Protein AF-A0A517SG74-F1 (afdb_monomer_lite)

Foldseek 3Di:
DDDPPDPDPPPPDDPVVVVVVVVVVVVVVVVVVVVVVVVVVVLVVQQVVCCVPPVGPDPVSVVVVVVVVVVVVVVVVVVVVVVVVVVVVVVVVVVVVVVVVPDPDDDD

Structure (mmCIF, N/CA/C/O backbone):
data_AF-A0A517SG74-F1
#
_entry.id   AF-A0A517SG74-F1
#
loop_
_atom_site.group_PDB
_atom_site.id
_atom_site.type_symbol
_atom_site.label_atom_id
_atom_site.label_alt_id
_atom_site.label_comp_id
_atom_site.label_asym_id
_atom_site.label_entity_id
_atom_site.label_seq_id
_atom_site.pdbx_PDB_ins_code
_atom_site.Cartn_x
_atom_site.Cartn_y
_atom_site.Cartn_z
_atom_site.occupancy
_atom_site.B_iso_or_equiv
_atom_site.auth_seq_id
_atom_site.auth_comp_id
_atom_site.auth_asym_id
_atom_site.auth_atom_id
_atom_site.pdbx_PDB_model_num
ATOM 1 N N . MET A 1 1 ? -46.815 -32.497 56.727 1.00 38.84 1 MET A N 1
ATOM 2 C CA . MET A 1 1 ? -45.959 -32.716 55.537 1.00 38.84 1 MET A CA 1
ATOM 3 C C . MET A 1 1 ? -45.513 -31.361 54.985 1.00 38.84 1 MET A C 1
ATOM 5 O O . MET A 1 1 ? -46.210 -30.381 55.199 1.00 38.84 1 MET A O 1
ATOM 9 N N . LYS A 1 2 ? -44.302 -31.320 54.412 1.00 39.91 2 LYS A N 1
ATOM 10 C CA . LYS A 1 2 ? -43.401 -30.177 54.137 1.00 39.91 2 LYS A CA 1
ATOM 11 C C . LYS A 1 2 ? -44.027 -28.865 53.622 1.00 39.91 2 LYS A C 1
ATOM 13 O O . LYS A 1 2 ? -44.745 -28.861 52.631 1.00 39.91 2 LYS A O 1
ATOM 18 N N . ARG A 1 3 ? -43.594 -27.748 54.232 1.00 40.84 3 ARG A N 1
ATOM 19 C CA . ARG A 1 3 ? -43.611 -26.392 53.656 1.00 40.84 3 ARG A CA 1
ATOM 20 C C . ARG A 1 3 ? -42.667 -26.354 52.450 1.00 40.84 3 ARG A C 1
ATOM 22 O O . ARG A 1 3 ? -41.479 -26.620 52.606 1.00 40.84 3 ARG A O 1
ATOM 29 N N . ALA A 1 4 ? -43.189 -26.015 51.277 1.00 46.88 4 ALA A N 1
ATOM 30 C CA . ALA A 1 4 ? -42.399 -25.568 50.135 1.00 46.88 4 ALA A CA 1
ATOM 31 C C . ALA A 1 4 ? -42.444 -24.033 50.111 1.00 46.88 4 ALA A C 1
ATOM 33 O O . ALA A 1 4 ? -43.152 -23.426 49.317 1.00 46.88 4 ALA A O 1
ATOM 34 N N . SER A 1 5 ? -41.765 -23.420 51.079 1.00 45.44 5 SER A N 1
ATOM 35 C CA . SER A 1 5 ? -41.474 -21.989 51.092 1.00 45.44 5 SER A CA 1
ATOM 36 C C . SER A 1 5 ? -40.208 -21.727 50.274 1.00 45.44 5 SER A C 1
ATOM 38 O O . SER A 1 5 ? -39.222 -22.442 50.438 1.00 45.44 5 SER A O 1
ATOM 40 N N . ASP A 1 6 ? -40.269 -20.692 49.438 1.00 46.53 6 ASP A N 1
ATOM 41 C CA . ASP A 1 6 ? -39.173 -20.041 48.713 1.00 46.53 6 ASP A CA 1
ATOM 42 C C . ASP A 1 6 ? -38.399 -20.847 47.663 1.00 46.53 6 ASP A C 1
ATOM 44 O O . ASP A 1 6 ? -37.351 -21.439 47.908 1.00 46.53 6 ASP A O 1
ATOM 48 N N . LYS A 1 7 ? -38.845 -20.713 46.409 1.00 45.81 7 LYS A N 1
ATOM 49 C CA . LYS A 1 7 ? -37.973 -20.794 45.228 1.00 45.81 7 LYS A CA 1
ATOM 50 C C . LYS A 1 7 ? -38.186 -19.589 44.309 1.00 45.81 7 LYS A C 1
ATOM 52 O O . LYS A 1 7 ? -38.460 -19.752 43.132 1.00 45.81 7 LYS A O 1
ATOM 57 N N . THR A 1 8 ? -38.035 -18.386 44.850 1.00 45.44 8 THR A N 1
ATOM 58 C CA . THR A 1 8 ? -37.858 -17.146 44.066 1.00 45.44 8 THR A CA 1
ATOM 59 C C . THR A 1 8 ? -37.139 -16.106 44.924 1.00 45.44 8 THR A C 1
ATOM 61 O O . THR A 1 8 ? -37.599 -14.989 45.120 1.00 45.44 8 THR A O 1
ATOM 64 N N . GLY A 1 9 ? -35.993 -16.489 45.489 1.00 41.88 9 GLY A N 1
ATOM 65 C CA . GLY A 1 9 ? -35.027 -15.511 45.969 1.00 41.88 9 GLY A CA 1
ATOM 66 C C . GLY A 1 9 ? -34.239 -15.015 44.767 1.00 41.88 9 GLY A C 1
ATOM 67 O O . GLY A 1 9 ? -33.317 -15.698 44.327 1.00 41.88 9 GLY A O 1
ATOM 68 N N . GLU A 1 10 ? -34.606 -13.859 44.214 1.00 51.97 10 GLU A N 1
ATOM 69 C CA . GLU A 1 10 ? -33.668 -13.057 43.429 1.00 51.97 10 GLU A CA 1
ATOM 70 C C . GLU A 1 10 ? -32.373 -12.965 44.239 1.00 51.97 10 GLU A C 1
ATOM 72 O O . GLU A 1 10 ? -32.351 -12.386 45.328 1.00 51.97 10 GLU A O 1
ATOM 77 N N . SER A 1 11 ? -31.300 -13.591 43.757 1.00 54.97 11 SER A N 1
ATOM 78 C CA . SER A 1 11 ? -29.998 -13.537 44.411 1.00 54.97 11 SER A CA 1
ATOM 79 C C . SER A 1 11 ? -29.457 -12.113 44.276 1.00 54.97 11 SER A C 1
ATOM 81 O O . SER A 1 11 ? -28.711 -11.806 43.342 1.00 54.97 11 SER A O 1
ATOM 83 N N . ARG A 1 12 ? -29.884 -11.215 45.168 1.00 63.12 12 ARG A N 1
ATOM 84 C CA . ARG A 1 12 ? -29.342 -9.862 45.284 1.00 63.12 12 ARG A CA 1
ATOM 85 C C . ARG A 1 12 ? -27.851 -10.005 45.554 1.00 63.12 12 ARG A C 1
ATOM 87 O O . ARG A 1 12 ? -27.449 -10.503 46.603 1.00 63.12 12 ARG A O 1
ATOM 94 N N . GLN A 1 13 ? -27.042 -9.650 44.559 1.00 68.81 13 GLN A N 1
ATOM 95 C CA . GLN A 1 13 ? -25.592 -9.657 44.699 1.00 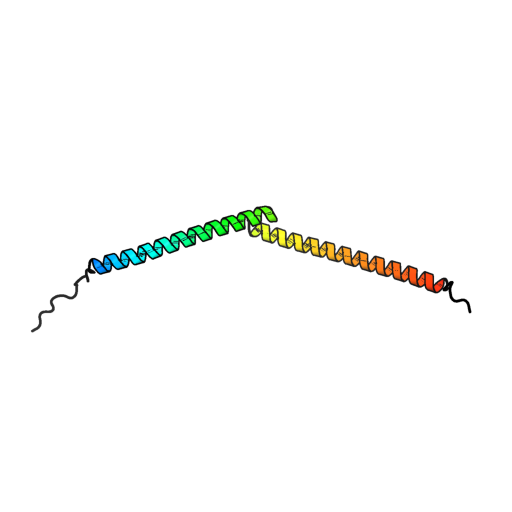68.81 13 GLN A CA 1
ATOM 96 C C . GLN A 1 13 ? -25.199 -8.694 45.814 1.00 68.81 13 GLN A C 1
ATOM 98 O O . GLN A 1 13 ? -25.811 -7.634 45.960 1.00 68.81 13 GLN A O 1
ATOM 103 N N . SER A 1 14 ? -24.183 -9.059 46.593 1.00 81.00 14 SER A N 1
ATOM 104 C CA . SER A 1 14 ? -23.656 -8.145 47.599 1.00 81.00 14 SER A CA 1
ATOM 105 C C . SER A 1 14 ? -23.073 -6.896 46.926 1.00 81.00 14 SER A C 1
ATOM 107 O O . SER A 1 14 ? -22.691 -6.920 45.748 1.00 81.00 14 SER A O 1
ATOM 109 N N . ILE A 1 15 ? -23.014 -5.794 47.672 1.00 80.81 15 ILE A N 1
ATOM 110 C CA . ILE A 1 15 ? -22.489 -4.513 47.182 1.00 80.81 15 ILE A CA 1
ATOM 111 C C . ILE A 1 15 ? -21.044 -4.681 46.693 1.00 80.81 15 ILE A C 1
ATOM 113 O O . ILE A 1 15 ? -20.677 -4.131 45.657 1.00 80.81 15 ILE A O 1
ATOM 117 N N . GLU A 1 16 ? -20.257 -5.520 47.362 1.00 81.50 16 GLU A N 1
ATOM 118 C CA . GLU A 1 16 ? -18.872 -5.824 47.001 1.00 81.50 16 GLU A CA 1
ATOM 119 C C . GLU A 1 16 ? -18.788 -6.511 45.632 1.00 81.50 16 GLU A C 1
ATOM 121 O O . GLU A 1 16 ? -17.957 -6.144 44.801 1.00 81.50 16 GLU A O 1
ATOM 126 N N . VAL A 1 17 ? -19.684 -7.466 45.355 1.00 76.62 17 VAL A N 1
ATOM 127 C CA . VAL A 1 17 ? -19.749 -8.154 44.054 1.00 76.62 17 VAL A CA 1
ATOM 128 C C . VAL A 1 17 ? -20.142 -7.176 42.948 1.00 76.62 17 VAL A C 1
ATOM 130 O O . VAL A 1 17 ? -19.552 -7.191 41.865 1.00 76.62 17 VAL A O 1
ATOM 133 N N . LEU A 1 18 ? -21.108 -6.293 43.209 1.00 73.38 18 LEU A N 1
ATOM 134 C CA . LEU A 1 18 ? -21.513 -5.261 42.253 1.00 73.38 18 LEU A CA 1
ATOM 135 C C . LEU A 1 18 ? -20.372 -4.274 41.970 1.00 73.38 18 LEU A C 1
ATOM 137 O O . LEU A 1 18 ? -20.121 -3.943 40.810 1.00 73.38 18 LEU A O 1
ATOM 141 N N . GLN A 1 19 ? -19.629 -3.865 42.998 1.00 72.94 19 GLN A N 1
ATOM 142 C CA . GLN A 1 19 ? -18.496 -2.951 42.872 1.00 72.94 19 GLN A CA 1
ATOM 143 C C . GLN A 1 19 ? -17.330 -3.583 42.096 1.00 72.94 19 GLN A C 1
ATOM 145 O O . GLN A 1 19 ? -16.754 -2.938 41.218 1.00 72.94 19 GLN A O 1
ATOM 150 N N . GLN A 1 20 ? -17.026 -4.862 42.334 1.00 81.69 20 GLN A N 1
ATOM 151 C CA . GLN A 1 20 ? -16.026 -5.606 41.558 1.00 81.69 20 GLN A CA 1
ATOM 152 C C . GLN A 1 20 ? -16.425 -5.743 40.085 1.00 81.69 20 GLN A C 1
ATOM 154 O O . GLN A 1 20 ? -15.600 -5.537 39.189 1.00 81.69 20 GLN A O 1
ATOM 159 N N . ARG A 1 21 ? -17.700 -6.052 39.811 1.00 72.44 21 ARG A N 1
ATOM 160 C CA . ARG A 1 21 ? -18.221 -6.121 38.438 1.00 72.44 21 ARG A CA 1
ATOM 161 C C . ARG A 1 21 ? -18.124 -4.770 37.739 1.00 72.44 21 ARG A C 1
ATOM 163 O O . ARG A 1 21 ? -17.681 -4.729 36.594 1.00 72.44 21 ARG A O 1
ATOM 170 N N . TYR A 1 22 ? -18.478 -3.684 38.423 1.00 81.06 22 TYR A N 1
ATOM 171 C CA . TYR A 1 22 ? -18.331 -2.330 37.894 1.00 81.06 22 TYR A CA 1
ATOM 172 C C . TYR A 1 22 ? -16.873 -2.020 37.541 1.00 81.06 22 TYR A C 1
ATOM 174 O O . TYR A 1 22 ? -16.594 -1.633 36.412 1.00 81.06 22 TYR A O 1
ATOM 182 N N . GLN A 1 23 ? -15.930 -2.275 38.452 1.00 85.19 23 GLN A N 1
ATOM 183 C CA . GLN A 1 23 ? -14.505 -2.041 38.193 1.00 85.19 23 GLN A CA 1
ATOM 184 C C . GLN A 1 23 ? -13.982 -2.865 37.007 1.00 85.19 23 GLN A C 1
ATOM 186 O O . GLN A 1 23 ? -13.185 -2.373 36.211 1.00 85.19 23 GLN A O 1
ATOM 191 N 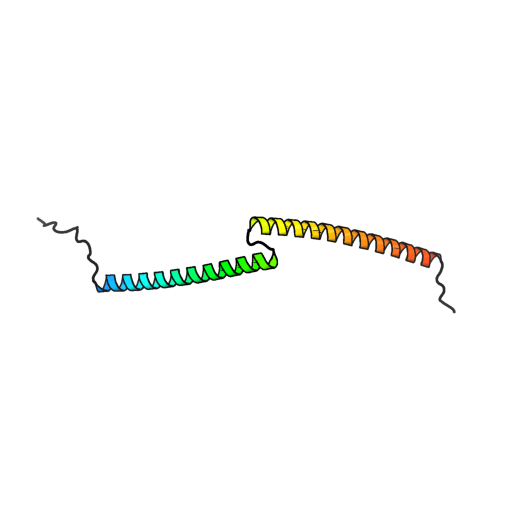N . SER A 1 24 ? -14.434 -4.114 36.860 1.00 78.62 24 SER A N 1
ATOM 192 C CA . SER A 1 24 ? -14.087 -4.948 35.704 1.00 78.62 24 SER A CA 1
ATOM 193 C C . SER A 1 24 ? -14.641 -4.374 34.397 1.00 78.62 24 SER A C 1
ATOM 195 O O . SER A 1 24 ? -13.922 -4.304 33.398 1.00 78.62 24 SER A O 1
ATOM 197 N N . LEU A 1 25 ? -15.903 -3.938 34.399 1.00 79.81 25 LEU A N 1
ATOM 198 C CA . LEU A 1 25 ? -16.546 -3.337 33.232 1.00 79.81 25 LEU A CA 1
ATOM 199 C C . LEU A 1 25 ? -15.905 -2.002 32.849 1.00 79.81 25 LEU A C 1
ATOM 201 O O . LEU A 1 25 ? -15.662 -1.780 31.666 1.00 79.81 25 LEU A O 1
ATOM 205 N N . ASP A 1 26 ? -15.570 -1.156 33.819 1.00 76.12 26 ASP A N 1
ATOM 206 C CA . ASP A 1 26 ? -14.925 0.131 33.561 1.00 76.12 26 ASP A CA 1
ATOM 207 C C . ASP A 1 26 ? -13.511 -0.051 32.988 1.00 76.12 26 ASP A C 1
ATOM 209 O O . ASP A 1 26 ? -13.175 0.557 31.975 1.00 76.12 26 ASP A O 1
ATOM 213 N N . ARG A 1 27 ? -12.721 -1.004 33.508 1.00 87.38 27 ARG A N 1
ATOM 214 C CA . ARG A 1 27 ? -11.429 -1.370 32.893 1.00 87.38 27 ARG A CA 1
ATOM 215 C C . ARG A 1 27 ? -11.589 -1.839 31.447 1.00 87.38 27 ARG A C 1
ATOM 217 O O . ARG A 1 27 ? -10.814 -1.446 30.579 1.00 87.38 27 ARG A O 1
ATOM 224 N N . ARG A 1 28 ? -12.598 -2.673 31.168 1.00 75.69 28 ARG A N 1
ATOM 225 C CA . ARG A 1 28 ? -12.885 -3.147 29.803 1.00 75.69 28 ARG A CA 1
ATOM 226 C C . ARG A 1 28 ? -13.312 -2.007 28.882 1.00 75.69 28 ARG A C 1
ATOM 228 O O . ARG A 1 28 ? -12.907 -2.002 27.723 1.00 75.69 28 ARG A O 1
ATOM 235 N N . ARG A 1 29 ? -14.097 -1.053 29.390 1.00 83.81 29 ARG A N 1
ATOM 236 C CA . ARG A 1 29 ? -14.498 0.156 28.663 1.00 83.81 29 ARG A CA 1
ATOM 237 C C . ARG A 1 29 ? -13.274 0.983 28.279 1.00 83.81 29 ARG A C 1
ATOM 239 O O . ARG A 1 29 ? -13.090 1.247 27.098 1.00 83.81 29 ARG A O 1
ATOM 246 N N . ILE A 1 30 ? -12.403 1.287 29.240 1.00 89.12 30 ILE A N 1
ATOM 247 C CA . ILE A 1 30 ? -11.171 2.057 29.009 1.00 89.12 30 ILE A CA 1
ATOM 248 C C . ILE A 1 30 ? -10.274 1.365 27.970 1.00 89.12 30 ILE A C 1
ATOM 250 O O . ILE A 1 30 ? -9.756 2.016 27.061 1.00 89.12 30 ILE A O 1
ATOM 254 N N . GLN A 1 31 ? -10.129 0.036 28.047 1.00 86.25 31 GLN A N 1
ATOM 255 C CA . GLN A 1 31 ? -9.348 -0.717 27.063 1.00 86.25 31 GLN A CA 1
ATOM 256 C C . GLN A 1 31 ? -9.962 -0.631 25.659 1.00 86.25 31 GLN A C 1
ATOM 258 O O . GLN A 1 31 ? -9.242 -0.457 24.677 1.00 86.25 31 GLN A O 1
ATOM 263 N N . ALA A 1 32 ? -11.286 -0.755 25.552 1.00 75.00 32 ALA A N 1
ATOM 264 C CA . ALA A 1 32 ? -11.983 -0.657 24.274 1.00 75.00 32 ALA A CA 1
ATOM 265 C C . ALA A 1 32 ? -11.886 0.756 23.676 1.00 75.00 32 ALA A C 1
ATOM 267 O O . ALA A 1 32 ? -11.645 0.886 22.478 1.00 75.00 32 ALA A O 1
ATOM 268 N N . GLU A 1 33 ? -12.013 1.797 24.501 1.00 86.25 33 GLU A N 1
ATOM 269 C CA . GLU A 1 33 ? -11.848 3.199 24.097 1.00 86.25 33 GLU A CA 1
ATOM 270 C C . GLU A 1 33 ? -10.429 3.459 23.578 1.00 86.25 33 GLU A C 1
ATOM 272 O O . GLU A 1 33 ? -10.265 3.97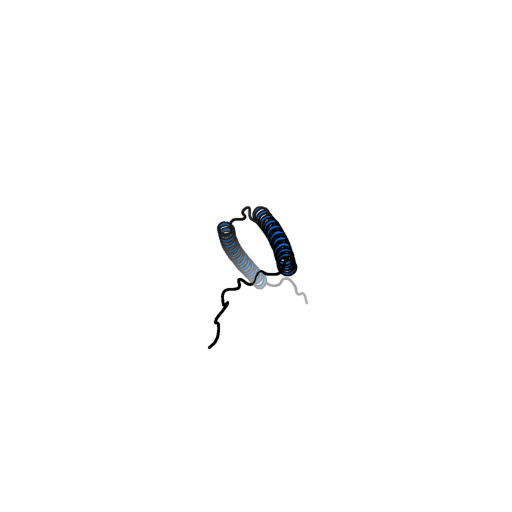5 22.472 1.00 86.25 33 GLU A O 1
ATOM 277 N N . THR A 1 34 ? -9.410 2.991 24.305 1.00 92.19 34 THR A N 1
ATOM 278 C CA . THR A 1 34 ? -8.002 3.078 23.880 1.00 92.19 34 THR A CA 1
ATOM 279 C C . THR A 1 34 ? -7.766 2.367 22.545 1.00 92.19 34 THR A C 1
ATOM 281 O O . THR A 1 34 ? -7.134 2.908 21.638 1.00 92.19 34 THR A O 1
ATOM 284 N N . ASN A 1 35 ? -8.296 1.150 22.391 1.00 87.19 35 ASN A N 1
ATOM 285 C CA . ASN A 1 35 ? -8.147 0.380 21.155 1.00 87.19 35 ASN A CA 1
ATOM 286 C C . ASN A 1 35 ? -8.821 1.079 19.967 1.00 87.19 35 ASN A C 1
ATOM 288 O O . ASN A 1 35 ? -8.260 1.104 18.871 1.00 87.19 35 ASN A O 1
ATOM 292 N N . LEU A 1 36 ? -10.005 1.657 20.181 1.00 91.25 36 LEU A N 1
ATOM 293 C CA . LEU A 1 36 ? -10.728 2.404 19.158 1.00 91.25 36 LEU A CA 1
ATOM 294 C C . LEU A 1 36 ? -9.957 3.658 18.733 1.00 91.25 36 LEU A C 1
ATOM 296 O O . LEU A 1 36 ? -9.863 3.940 17.539 1.00 91.25 36 LEU A O 1
ATOM 300 N N . GLU A 1 37 ? -9.398 4.400 19.688 1.00 94.56 37 GLU A N 1
ATOM 301 C CA . GLU A 1 37 ? -8.587 5.583 19.400 1.00 94.56 37 GLU A CA 1
ATOM 302 C C . GLU A 1 37 ? -7.344 5.224 18.575 1.00 94.56 37 GLU A C 1
ATOM 304 O O . GLU A 1 37 ? -7.069 5.864 17.558 1.00 94.56 37 GLU A O 1
ATOM 309 N N . ASN A 1 38 ? -6.640 4.154 18.953 1.00 93.56 38 ASN A N 1
ATOM 310 C CA . ASN A 1 38 ? -5.470 3.672 18.219 1.00 93.56 38 ASN A CA 1
ATOM 311 C C . ASN A 1 38 ? -5.826 3.232 16.792 1.00 93.56 38 ASN A C 1
ATOM 313 O O . ASN A 1 38 ? -5.145 3.618 15.844 1.00 93.56 38 ASN A O 1
ATOM 317 N N . ALA A 1 39 ? -6.917 2.482 16.620 1.00 91.62 39 ALA A N 1
ATOM 318 C CA . ALA A 1 39 ? -7.374 2.049 15.301 1.00 91.62 39 ALA A CA 1
ATOM 319 C C . ALA A 1 39 ? -7.765 3.235 14.401 1.00 91.62 39 ALA A C 1
ATOM 321 O O . ALA A 1 39 ? -7.477 3.221 13.206 1.00 91.62 39 ALA A O 1
ATOM 322 N N . ARG A 1 40 ? -8.382 4.283 14.966 1.00 94.62 40 ARG A N 1
ATOM 323 C CA . ARG A 1 40 ? -8.713 5.516 14.232 1.00 94.62 40 ARG A CA 1
ATOM 324 C C . ARG A 1 40 ? -7.463 6.265 13.782 1.00 94.62 40 ARG A C 1
ATOM 326 O O . ARG A 1 40 ? -7.369 6.621 12.612 1.00 94.62 40 ARG A O 1
ATOM 333 N N . LYS A 1 41 ? -6.492 6.453 14.681 1.00 96.38 41 LYS A N 1
ATOM 334 C CA . LYS A 1 41 ? -5.204 7.092 14.357 1.00 96.38 41 LYS A CA 1
ATOM 335 C C . LYS A 1 41 ? -4.471 6.348 13.241 1.00 96.38 41 LYS A C 1
ATOM 337 O O . LYS A 1 41 ? -3.936 6.979 12.330 1.00 96.38 41 LYS A O 1
ATOM 342 N N . GLU A 1 42 ? -4.477 5.020 13.297 1.00 94.12 42 GLU A N 1
ATOM 343 C CA . GLU A 1 42 ? -3.854 4.180 12.277 1.00 94.12 42 GLU A CA 1
ATOM 344 C C . GLU A 1 42 ? -4.583 4.267 10.932 1.00 94.12 42 GLU A C 1
ATOM 346 O O . GLU A 1 42 ? -3.942 4.421 9.892 1.00 94.12 42 GLU A O 1
ATOM 351 N N . LEU A 1 43 ? -5.919 4.256 10.941 1.00 92.19 43 LEU A N 1
ATOM 352 C CA . LEU A 1 43 ? -6.714 4.447 9.730 1.00 92.19 43 LEU A CA 1
ATOM 353 C C . LEU A 1 43 ? -6.417 5.800 9.071 1.00 92.19 43 LEU A C 1
ATOM 355 O O . LEU A 1 43 ? -6.165 5.850 7.871 1.00 92.19 43 LEU A O 1
ATOM 359 N N . GLU A 1 44 ? -6.389 6.884 9.846 1.00 94.38 44 GLU A N 1
ATO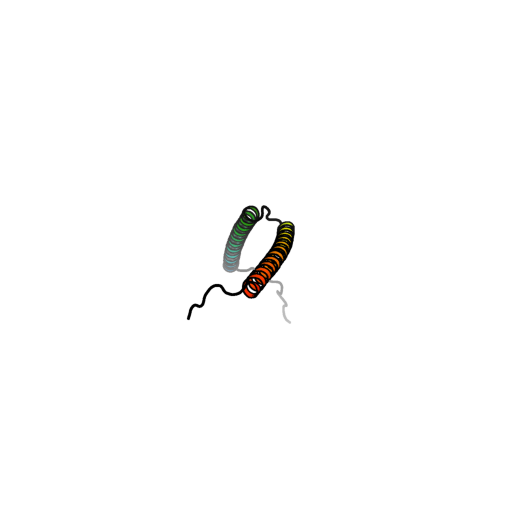M 360 C CA . GLU A 1 44 ? -6.052 8.210 9.325 1.00 94.38 44 GLU A CA 1
ATOM 361 C C . GLU A 1 44 ? -4.631 8.266 8.754 1.00 94.38 44 GLU A C 1
ATOM 363 O O . GLU A 1 44 ? -4.402 8.901 7.723 1.00 94.38 44 GLU A O 1
ATOM 368 N N . ARG A 1 45 ? -3.664 7.605 9.406 1.00 96.06 45 ARG A N 1
ATOM 369 C CA . ARG A 1 45 ? -2.290 7.502 8.897 1.00 96.06 45 ARG A CA 1
ATOM 370 C C . ARG A 1 45 ? -2.271 6.807 7.537 1.00 96.06 45 ARG A C 1
ATOM 372 O O . ARG A 1 45 ? -1.694 7.349 6.599 1.00 96.06 45 ARG A O 1
ATOM 379 N N . LEU A 1 46 ? -2.940 5.661 7.418 1.00 92.19 46 LEU A N 1
ATOM 380 C CA . LEU A 1 46 ? -3.029 4.905 6.167 1.00 92.19 46 LEU A CA 1
ATOM 381 C C . LEU A 1 46 ? -3.740 5.697 5.061 1.00 92.19 46 LEU A C 1
ATOM 383 O O . LEU A 1 46 ? -3.283 5.692 3.920 1.00 92.19 46 LEU A O 1
ATOM 387 N N . GLN A 1 47 ? -4.816 6.416 5.388 1.00 85.94 47 GLN A N 1
ATOM 388 C CA . GLN A 1 47 ? -5.520 7.282 4.436 1.00 85.94 47 GLN A CA 1
ATOM 389 C C . GLN A 1 47 ? -4.630 8.425 3.937 1.00 85.94 47 GLN A C 1
ATOM 391 O O . GLN A 1 47 ? -4.587 8.687 2.735 1.00 85.94 47 GLN A O 1
ATOM 396 N N . ARG A 1 48 ? -3.880 9.084 4.833 1.00 91.81 48 ARG A N 1
ATOM 397 C CA . ARG A 1 48 ? -2.906 10.117 4.445 1.00 91.81 48 ARG A CA 1
ATOM 398 C C . ARG A 1 48 ? -1.826 9.548 3.531 1.00 91.81 48 ARG A C 1
ATOM 400 O O . ARG A 1 48 ? -1.623 10.090 2.452 1.00 91.81 48 ARG A O 1
ATOM 407 N N . GLU A 1 49 ? -1.213 8.422 3.896 1.00 88.38 49 GLU A N 1
ATOM 408 C CA . GLU A 1 49 ? -0.190 7.772 3.064 1.00 88.38 49 GLU A CA 1
ATOM 409 C C . GLU A 1 49 ? -0.723 7.365 1.688 1.00 88.38 49 GLU A C 1
ATOM 411 O O . GLU A 1 49 ? -0.026 7.517 0.684 1.00 88.38 49 GLU A O 1
ATOM 416 N N . ALA A 1 50 ? -1.960 6.866 1.620 1.00 82.62 50 ALA A N 1
ATOM 417 C CA . ALA A 1 50 ? -2.592 6.511 0.358 1.00 82.62 50 ALA A CA 1
ATOM 418 C C . ALA A 1 50 ? -2.835 7.749 -0.522 1.00 82.62 50 ALA A C 1
ATOM 420 O O . ALA A 1 50 ? -2.508 7.739 -1.711 1.00 82.62 50 ALA A O 1
ATOM 421 N N . ARG A 1 51 ? -3.322 8.851 0.065 1.00 86.88 51 ARG A N 1
ATOM 422 C CA . ARG A 1 51 ? -3.494 10.127 -0.645 1.00 86.88 51 ARG A CA 1
ATOM 423 C C . ARG A 1 51 ? -2.169 10.729 -1.100 1.00 86.88 51 ARG A C 1
ATOM 425 O O . ARG A 1 51 ? -2.094 11.192 -2.229 1.00 86.88 51 ARG A O 1
ATOM 432 N N . GLU A 1 52 ? -1.125 10.686 -0.280 1.00 89.38 52 GLU A N 1
ATOM 433 C CA . GLU A 1 52 ? 0.200 11.204 -0.639 1.00 89.38 52 GLU A CA 1
ATOM 434 C C . GLU A 1 52 ? 0.851 10.395 -1.766 1.00 89.38 52 GLU A C 1
ATOM 436 O O . GLU A 1 52 ? 1.335 10.969 -2.739 1.00 89.38 52 GLU A O 1
ATOM 441 N N . LYS A 1 53 ? 0.848 9.059 -1.667 1.00 84.69 53 LYS A N 1
ATOM 442 C CA . LYS A 1 53 ? 1.539 8.190 -2.636 1.00 84.69 53 LYS A CA 1
ATOM 443 C C . LYS A 1 53 ? 0.752 7.973 -3.920 1.00 84.69 53 LYS A C 1
ATOM 445 O O . LYS A 1 53 ? 1.342 7.844 -4.989 1.00 84.69 53 LYS A O 1
ATOM 450 N N . TYR A 1 54 ? -0.570 7.889 -3.819 1.00 81.38 54 TYR A N 1
ATOM 451 C CA . TYR A 1 54 ? -1.423 7.462 -4.927 1.00 81.38 54 TYR A CA 1
ATOM 452 C C . TYR A 1 54 ? -2.480 8.501 -5.312 1.00 81.38 54 TYR A C 1
ATOM 454 O O . TYR A 1 54 ? -3.187 8.303 -6.303 1.00 81.38 54 TYR A O 1
ATOM 462 N N . GLY A 1 55 ? -2.595 9.613 -4.581 1.00 83.69 55 GLY A N 1
ATOM 463 C CA . GLY A 1 55 ? -3.583 10.670 -4.824 1.00 83.69 55 GLY A CA 1
ATOM 464 C C . GLY A 1 55 ? -4.992 10.351 -4.317 1.00 83.69 55 GLY A C 1
ATOM 465 O O . GLY A 1 55 ? -5.891 11.164 -4.499 1.00 83.69 55 GLY A O 1
ATOM 466 N N . THR A 1 56 ? -5.216 9.173 -3.723 1.00 80.06 56 THR A N 1
ATOM 467 C CA . THR A 1 56 ? -6.537 8.706 -3.273 1.00 80.06 56 THR A CA 1
ATOM 468 C C . THR A 1 56 ? -6.405 7.646 -2.177 1.00 80.06 56 THR A C 1
ATOM 470 O O . THR A 1 56 ? -5.466 6.854 -2.194 1.00 80.06 56 THR A O 1
ATOM 473 N N . ASP A 1 57 ? -7.338 7.624 -1.227 1.00 79.62 57 ASP A N 1
ATOM 474 C CA . ASP A 1 57 ? -7.510 6.582 -0.202 1.00 79.62 57 ASP A CA 1
ATOM 475 C C . ASP A 1 57 ? -8.678 5.625 -0.507 1.00 79.62 57 ASP A C 1
ATOM 477 O O . ASP A 1 57 ? -8.989 4.737 0.287 1.00 79.62 57 ASP A O 1
ATOM 481 N N . ASP A 1 58 ? -9.311 5.775 -1.671 1.00 86.88 58 ASP A N 1
ATOM 482 C CA . ASP A 1 58 ? -10.366 4.883 -2.144 1.00 86.88 58 ASP A CA 1
ATOM 483 C C . ASP A 1 58 ? -9.769 3.565 -2.663 1.00 86.88 58 ASP A C 1
ATOM 485 O O . ASP A 1 58 ? -9.031 3.529 -3.651 1.00 86.88 58 ASP A O 1
ATOM 489 N N . ILE A 1 59 ? -10.133 2.453 -2.019 1.00 83.81 59 ILE A N 1
ATOM 490 C CA . ILE A 1 59 ? -9.671 1.101 -2.361 1.00 83.81 59 ILE A CA 1
ATOM 491 C C . ILE A 1 59 ? -9.960 0.740 -3.825 1.00 83.81 59 ILE A C 1
ATOM 493 O O . ILE A 1 59 ? -9.130 0.086 -4.463 1.00 83.81 59 ILE A O 1
ATOM 497 N N . ALA A 1 60 ? -11.112 1.132 -4.372 1.00 86.56 60 ALA A N 1
ATOM 498 C CA . ALA A 1 60 ? -11.460 0.822 -5.755 1.00 86.56 60 ALA A CA 1
ATOM 499 C C . ALA A 1 60 ? -10.548 1.582 -6.729 1.00 86.56 60 ALA A C 1
ATOM 501 O O . ALA A 1 60 ? -10.023 0.998 -7.681 1.00 86.56 60 ALA A O 1
ATOM 502 N N . GLN A 1 61 ? -10.278 2.857 -6.443 1.00 84.38 61 GLN A N 1
ATOM 503 C CA . GLN A 1 61 ? -9.369 3.672 -7.249 1.00 84.38 61 GLN A CA 1
ATOM 504 C C . GLN A 1 61 ? -7.917 3.198 -7.133 1.00 84.38 61 GLN A C 1
ATOM 506 O O . GLN A 1 61 ? -7.208 3.151 -8.138 1.00 84.38 61 GLN A O 1
ATOM 511 N N . LEU A 1 62 ? -7.475 2.789 -5.939 1.00 79.31 62 LEU A N 1
ATOM 512 C CA . LEU A 1 62 ? -6.149 2.203 -5.725 1.00 79.31 62 LEU A CA 1
ATOM 513 C C . LEU A 1 62 ? -5.961 0.915 -6.537 1.00 79.31 62 LEU A C 1
ATOM 515 O O . LEU A 1 62 ? -4.921 0.737 -7.170 1.00 79.31 62 LEU A O 1
ATOM 519 N N . ARG A 1 63 ? -6.979 0.044 -6.587 1.00 85.06 63 ARG A N 1
ATOM 520 C CA . ARG A 1 63 ? -6.960 -1.162 -7.434 1.00 85.06 63 ARG A CA 1
ATOM 521 C C . ARG A 1 63 ? -6.885 -0.816 -8.918 1.00 85.06 63 ARG A C 1
ATOM 523 O O . ARG A 1 63 ? -6.077 -1.403 -9.627 1.00 85.06 63 ARG A O 1
ATOM 530 N N . SER A 1 64 ? -7.672 0.158 -9.374 1.00 88.69 64 SER A N 1
ATOM 531 C CA . SER A 1 64 ? -7.626 0.611 -10.769 1.00 88.69 64 SER A CA 1
ATOM 532 C C . SER A 1 64 ? -6.252 1.174 -11.142 1.00 88.69 64 SER A C 1
ATOM 534 O O . SER A 1 64 ? -5.734 0.855 -12.208 1.00 88.69 64 SER A O 1
ATOM 536 N N . LYS A 1 65 ? -5.638 1.978 -10.263 1.00 82.50 65 LYS A N 1
ATOM 537 C CA . LYS A 1 65 ? -4.280 2.505 -10.464 1.00 82.50 65 LYS A CA 1
ATOM 538 C C . LYS A 1 65 ? -3.247 1.387 -10.523 1.00 82.50 65 LYS A C 1
ATOM 540 O O . LYS A 1 65 ? -2.365 1.440 -11.371 1.00 82.50 65 LYS A O 1
ATOM 545 N N . LEU A 1 66 ? -3.365 0.372 -9.666 1.00 86.38 66 LEU A N 1
ATOM 546 C CA . LEU A 1 66 ? -2.467 -0.780 -9.685 1.00 86.38 66 LEU A CA 1
ATOM 547 C C . LEU A 1 66 ? -2.541 -1.538 -11.015 1.00 86.38 66 LEU A C 1
ATOM 549 O O . LEU A 1 66 ? -1.500 -1.865 -11.578 1.00 86.38 66 LEU A O 1
ATOM 553 N N . GLU A 1 67 ? -3.742 -1.802 -11.528 1.00 89.19 67 GLU A N 1
ATOM 554 C CA . GLU A 1 67 ? -3.892 -2.482 -12.820 1.00 89.19 67 GLU A CA 1
ATOM 555 C C . GLU A 1 67 ? -3.380 -1.628 -13.985 1.00 89.19 67 GLU A C 1
ATOM 557 O O . GLU A 1 67 ? -2.677 -2.148 -14.851 1.00 89.19 67 GLU A O 1
ATOM 562 N N . GLN A 1 68 ? -3.608 -0.310 -13.957 1.00 88.75 68 GLN A N 1
ATOM 563 C CA . GLN A 1 68 ? -3.012 0.597 -14.942 1.00 88.75 68 GLN A CA 1
ATOM 564 C C . GLN A 1 68 ? -1.479 0.544 -14.897 1.00 88.75 68 GLN A C 1
ATOM 566 O O . GLN A 1 68 ? -0.841 0.348 -15.924 1.00 88.75 68 GLN A O 1
ATOM 571 N N . MET A 1 69 ? -0.878 0.639 -13.705 1.00 83.81 69 MET A N 1
ATOM 572 C CA . MET A 1 69 ? 0.579 0.569 -13.541 1.00 83.81 69 MET A CA 1
ATOM 573 C C . MET A 1 69 ? 1.154 -0.766 -14.024 1.00 83.81 69 MET A C 1
ATOM 575 O O . MET A 1 69 ? 2.246 -0.792 -14.590 1.00 83.81 69 MET A O 1
ATOM 579 N N . LYS A 1 70 ? 0.439 -1.880 -13.817 1.00 86.00 70 LYS A N 1
ATOM 580 C CA . LYS A 1 70 ? 0.842 -3.189 -14.348 1.00 86.00 70 LYS A CA 1
ATOM 581 C C . LYS A 1 70 ? 0.806 -3.210 -15.873 1.00 86.00 70 LYS A C 1
ATOM 583 O O . LYS A 1 70 ? 1.777 -3.664 -16.469 1.00 86.00 70 LYS A O 1
ATOM 588 N N . SER A 1 71 ? -0.267 -2.705 -16.484 1.00 90.81 71 SER A N 1
ATOM 589 C CA . SER A 1 71 ? -0.381 -2.613 -17.944 1.00 90.81 71 SER A CA 1
ATOM 590 C C . SER A 1 71 ? 0.735 -1.748 -18.528 1.00 90.81 71 SER A C 1
ATOM 592 O O . SER A 1 71 ? 1.446 -2.191 -19.424 1.00 90.81 71 SER A O 1
ATOM 594 N N . ASP A 1 72 ? 0.964 -0.562 -17.959 1.00 87.25 72 ASP A N 1
ATOM 595 C CA . ASP A 1 72 ? 2.016 0.355 -18.405 1.00 87.25 72 ASP A CA 1
ATOM 596 C C . ASP A 1 72 ? 3.411 -0.277 -18.282 1.00 87.25 72 ASP A C 1
ATOM 598 O O . ASP A 1 72 ? 4.270 -0.088 -19.144 1.00 87.25 72 ASP A O 1
ATOM 602 N N . ASN A 1 73 ? 3.665 -1.026 -17.204 1.00 85.81 73 ASN A N 1
ATOM 603 C CA . ASN A 1 73 ? 4.928 -1.741 -17.021 1.00 85.81 73 ASN A CA 1
ATOM 604 C C . ASN A 1 73 ? 5.101 -2.861 -18.042 1.00 85.81 73 ASN A C 1
ATOM 606 O O . ASN A 1 73 ? 6.199 -3.046 -18.561 1.00 85.81 73 ASN A O 1
ATOM 610 N N . GLU A 1 74 ? 4.035 -3.595 -18.336 1.00 86.88 74 GLU A N 1
ATOM 611 C CA . GLU A 1 74 ? 4.058 -4.667 -19.320 1.00 86.88 74 GLU A CA 1
ATOM 612 C C . GLU A 1 74 ? 4.294 -4.110 -20.732 1.00 86.88 74 GLU A C 1
ATOM 614 O O . GLU A 1 74 ? 5.093 -4.658 -21.489 1.00 86.88 74 GLU A O 1
ATOM 619 N N . ASP A 1 75 ? 3.696 -2.967 -21.063 1.00 86.75 75 ASP A N 1
ATOM 620 C CA . ASP A 1 75 ? 3.933 -2.258 -22.322 1.00 86.75 75 ASP A CA 1
ATOM 621 C C . ASP A 1 75 ? 5.384 -1.772 -22.434 1.00 86.75 75 ASP A C 1
ATOM 623 O O . ASP A 1 75 ? 6.048 -2.017 -23.446 1.00 86.75 75 ASP A O 1
ATOM 627 N N . LYS A 1 76 ? 5.919 -1.160 -21.369 1.00 85.62 76 LYS A N 1
ATOM 628 C CA . LYS A 1 76 ? 7.331 -0.747 -21.297 1.00 85.62 76 LYS A CA 1
ATOM 629 C C . LYS A 1 76 ? 8.279 -1.934 -21.431 1.00 85.62 76 LYS A C 1
ATOM 631 O O . LYS A 1 76 ? 9.255 -1.838 -22.167 1.00 85.62 76 LYS A O 1
ATOM 636 N N . ARG A 1 77 ? 7.988 -3.057 -20.764 1.00 92.25 77 ARG A N 1
ATOM 637 C CA . ARG A 1 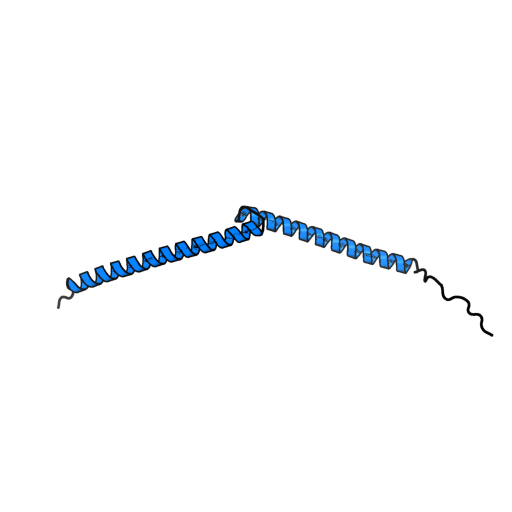77 ? 8.774 -4.296 -20.859 1.00 92.25 77 ARG A CA 1
ATOM 638 C C . ARG A 1 77 ? 8.811 -4.813 -22.295 1.00 92.25 77 ARG A C 1
ATOM 640 O O . ARG A 1 77 ? 9.884 -5.159 -22.777 1.00 92.25 77 ARG A O 1
ATOM 647 N N . ARG A 1 78 ? 7.664 -4.843 -22.988 1.00 82.19 78 ARG A N 1
ATOM 648 C CA . ARG A 1 78 ? 7.594 -5.272 -24.396 1.00 82.19 78 ARG A CA 1
ATOM 649 C C . ARG A 1 78 ? 8.369 -4.338 -25.321 1.00 82.19 78 ARG A C 1
ATOM 651 O O . ARG A 1 78 ? 9.105 -4.826 -26.172 1.00 82.19 78 ARG A O 1
ATOM 658 N N . SER A 1 79 ? 8.242 -3.022 -25.137 1.00 79.88 79 SER A N 1
ATOM 659 C CA . SER A 1 79 ? 9.028 -2.043 -25.902 1.00 79.88 79 SER A CA 1
ATOM 660 C C . SER A 1 79 ? 10.523 -2.252 -25.687 1.00 79.88 79 SER A C 1
ATOM 662 O O . SER A 1 79 ? 11.277 -2.316 -26.648 1.00 79.88 79 SER A O 1
ATOM 664 N N . TYR A 1 80 ? 10.934 -2.425 -24.430 1.00 72.50 80 TYR A N 1
ATOM 665 C CA . TYR A 1 80 ? 12.330 -2.640 -24.077 1.00 72.50 80 TYR A CA 1
ATOM 666 C C . TYR A 1 80 ? 12.890 -3.927 -24.692 1.00 72.50 80 TYR A C 1
ATOM 668 O O . TYR A 1 80 ? 13.989 -3.908 -25.234 1.00 72.50 80 TYR A O 1
ATOM 676 N N . GLN A 1 81 ? 12.119 -5.020 -24.682 1.00 70.56 81 GLN A N 1
ATOM 677 C CA . GLN A 1 81 ? 12.511 -6.256 -25.362 1.00 70.56 81 GLN A CA 1
ATOM 678 C C . GLN A 1 81 ? 12.699 -6.033 -26.866 1.00 70.56 81 GLN A C 1
ATOM 680 O O . GLN A 1 81 ? 13.719 -6.425 -27.413 1.00 70.56 81 GLN A O 1
ATOM 685 N N . SER A 1 82 ? 11.755 -5.352 -27.522 1.00 81.25 82 SER A N 1
ATOM 686 C CA . SER A 1 82 ? 11.861 -5.069 -28.957 1.00 81.25 82 SER A CA 1
ATOM 687 C C . SER A 1 82 ? 13.078 -4.208 -29.300 1.00 81.25 82 SER A C 1
ATOM 689 O O . SER A 1 82 ? 13.654 -4.371 -30.375 1.00 81.25 82 SER A O 1
ATOM 691 N N . ASP A 1 83 ? 13.450 -3.272 -28.426 1.00 81.88 83 ASP A N 1
ATOM 692 C CA . ASP A 1 83 ? 14.655 -2.466 -28.606 1.00 81.88 83 ASP A CA 1
ATOM 693 C C . ASP A 1 83 ? 15.923 -3.312 -28.457 1.00 81.88 83 ASP A C 1
ATOM 695 O O . ASP A 1 83 ? 16.834 -3.164 -29.271 1.00 81.88 83 ASP A O 1
ATOM 699 N N . LEU A 1 84 ? 15.969 -4.221 -27.477 1.00 78.81 84 LEU A N 1
ATOM 700 C CA . LEU A 1 84 ? 17.085 -5.157 -27.314 1.00 78.81 84 LEU A CA 1
ATOM 701 C C . LEU A 1 84 ? 17.226 -6.083 -28.523 1.00 78.81 84 LEU A C 1
ATOM 703 O O . LEU A 1 84 ? 18.309 -6.144 -29.092 1.00 78.81 84 LEU A O 1
ATOM 707 N N . ASP A 1 85 ? 16.137 -6.709 -28.974 1.00 82.56 85 ASP A N 1
ATOM 708 C CA . ASP A 1 85 ? 16.153 -7.620 -30.127 1.00 82.56 85 ASP A CA 1
ATOM 709 C C . ASP A 1 85 ? 16.678 -6.911 -31.389 1.00 82.56 85 ASP A C 1
ATOM 711 O O . ASP A 1 85 ? 17.442 -7.471 -32.180 1.00 82.56 85 ASP A O 1
ATOM 715 N N . ARG A 1 86 ? 16.297 -5.639 -31.574 1.00 86.88 86 ARG A N 1
ATOM 716 C CA . ARG A 1 86 ? 16.799 -4.810 -32.673 1.00 86.88 86 ARG A CA 1
ATOM 717 C C . ARG A 1 86 ? 18.293 -4.531 -32.535 1.00 86.88 86 ARG A C 1
ATOM 719 O O . ARG A 1 86 ? 19.016 -4.701 -33.511 1.00 86.88 86 ARG A O 1
ATOM 726 N N . ILE A 1 87 ? 18.749 -4.110 -31.355 1.00 85.62 87 ILE A N 1
ATOM 727 C CA . ILE A 1 87 ? 20.171 -3.834 -31.100 1.00 85.62 87 ILE A CA 1
ATOM 728 C C . ILE A 1 87 ? 21.005 -5.100 -31.326 1.00 85.62 87 ILE A C 1
ATOM 730 O O . ILE A 1 87 ? 22.036 -5.038 -31.988 1.00 85.62 87 ILE A O 1
ATOM 734 N N . GLU A 1 88 ? 20.550 -6.248 -30.827 1.00 83.19 88 GLU A N 1
ATOM 735 C CA . GLU A 1 88 ? 21.212 -7.542 -31.016 1.00 83.19 88 GLU A CA 1
ATOM 736 C C . GLU A 1 88 ? 21.296 -7.925 -32.499 1.00 83.19 88 GLU A C 1
ATOM 738 O O . GLU A 1 88 ? 22.356 -8.340 -32.976 1.00 83.19 88 GLU A O 1
ATOM 743 N N . SER A 1 89 ? 20.215 -7.724 -33.261 1.00 88.88 89 SER A N 1
ATOM 744 C CA . SER A 1 89 ? 20.222 -7.953 -34.709 1.00 88.88 89 SER A CA 1
ATOM 745 C C . SER A 1 89 ? 21.183 -7.012 -35.440 1.00 88.88 89 SER A C 1
ATOM 747 O O . SER A 1 89 ? 21.916 -7.460 -36.320 1.00 88.88 89 SER A O 1
ATOM 749 N N . GLU A 1 90 ? 21.193 -5.721 -35.101 1.00 89.06 90 GLU A N 1
ATOM 750 C CA . GLU A 1 90 ? 22.088 -4.731 -35.711 1.00 89.06 90 GLU A CA 1
ATOM 751 C C . GLU A 1 90 ? 23.562 -5.034 -35.396 1.00 89.06 90 GLU A C 1
ATOM 753 O O . GLU A 1 90 ? 24.414 -4.928 -36.281 1.00 89.06 90 GLU A O 1
ATOM 758 N N . LEU A 1 91 ? 23.866 -5.461 -34.166 1.00 88.25 91 LEU A N 1
ATOM 759 C CA . LEU A 1 91 ? 25.208 -5.889 -33.763 1.00 88.25 91 LEU A CA 1
ATOM 760 C C . LEU A 1 91 ? 25.657 -7.130 -34.537 1.00 88.25 91 LEU A C 1
ATOM 762 O O . LEU A 1 91 ? 26.742 -7.116 -35.112 1.00 88.25 91 LEU A O 1
ATOM 766 N N . THR A 1 92 ? 24.799 -8.147 -34.636 1.00 91.38 92 THR A N 1
ATOM 767 C CA . THR A 1 92 ? 25.084 -9.376 -35.398 1.00 91.38 92 THR A CA 1
ATOM 768 C C . THR A 1 92 ? 25.391 -9.062 -36.866 1.00 91.38 92 THR A C 1
ATOM 770 O O . THR A 1 92 ? 26.319 -9.615 -37.464 1.00 91.38 92 THR A O 1
ATOM 773 N N . ASP A 1 93 ? 24.635 -8.134 -37.458 1.00 92.69 93 ASP A N 1
ATOM 774 C CA . ASP A 1 93 ? 24.850 -7.651 -38.820 1.00 92.69 93 ASP A CA 1
ATOM 775 C C . ASP A 1 93 ? 26.215 -6.965 -38.979 1.00 92.69 93 ASP A C 1
ATOM 777 O O . ASP A 1 93 ? 26.912 -7.188 -39.975 1.00 92.69 93 ASP A O 1
ATOM 781 N N . ILE A 1 94 ? 26.599 -6.119 -38.019 1.00 92.44 94 ILE A N 1
ATOM 782 C CA . ILE A 1 94 ? 27.894 -5.428 -38.004 1.00 92.44 94 ILE A CA 1
ATOM 783 C C . ILE A 1 94 ? 29.037 -6.433 -37.856 1.00 92.44 94 ILE A C 1
ATOM 785 O O . ILE A 1 94 ? 29.990 -6.372 -38.633 1.00 92.44 94 ILE A O 1
ATOM 789 N N . GLU A 1 95 ? 28.930 -7.371 -36.917 1.00 88.38 95 GLU A N 1
ATOM 790 C CA . GLU A 1 95 ? 29.918 -8.429 -36.682 1.00 88.38 95 GLU A CA 1
ATOM 791 C C . GLU A 1 95 ? 30.103 -9.285 -37.937 1.00 88.38 95 GLU A C 1
ATOM 793 O O . GLU A 1 95 ? 31.219 -9.429 -38.432 1.00 88.38 95 GLU A O 1
ATOM 798 N N . THR A 1 96 ? 29.005 -9.729 -38.555 1.00 89.88 96 THR A N 1
ATOM 799 C CA . THR A 1 96 ? 29.043 -10.500 -39.807 1.00 89.88 96 THR A CA 1
ATOM 800 C C . THR A 1 96 ? 29.707 -9.713 -40.941 1.00 89.88 96 THR A C 1
ATOM 802 O O . THR A 1 96 ? 30.465 -10.269 -41.741 1.00 89.88 96 THR A O 1
ATOM 805 N N . ARG A 1 97 ? 29.425 -8.406 -41.058 1.00 88.25 97 ARG A N 1
ATOM 806 C CA . ARG A 1 97 ? 30.075 -7.537 -42.057 1.00 88.25 97 ARG A CA 1
ATOM 807 C C . ARG A 1 97 ? 31.566 -7.383 -41.774 1.00 88.25 97 ARG A C 1
ATOM 809 O O . ARG A 1 97 ? 32.341 -7.396 -42.725 1.00 88.25 97 ARG A O 1
ATOM 816 N N . TYR A 1 98 ? 31.958 -7.255 -40.509 1.00 86.88 98 TYR A N 1
ATOM 817 C CA . TYR A 1 98 ? 33.352 -7.135 -40.090 1.00 86.88 98 TYR A CA 1
ATOM 818 C C . TYR A 1 98 ? 34.142 -8.421 -40.368 1.00 86.88 98 TYR A C 1
ATOM 820 O O . TYR A 1 98 ? 35.202 -8.367 -40.985 1.00 86.88 98 TYR A O 1
ATOM 828 N N . GLU A 1 99 ? 33.589 -9.586 -40.025 1.00 82.38 99 GLU A N 1
ATOM 829 C CA . GLU A 1 99 ? 34.187 -10.892 -40.329 1.00 82.38 99 GLU A CA 1
ATOM 830 C C . GLU A 1 99 ? 34.358 -11.106 -41.839 1.00 82.38 99 GLU A C 1
ATOM 832 O O . GLU A 1 99 ? 35.418 -11.536 -42.298 1.00 82.38 99 GLU A O 1
ATOM 837 N N . ARG A 1 100 ? 33.344 -10.745 -42.639 1.00 76.62 100 ARG A N 1
ATOM 838 C CA . ARG A 1 100 ? 33.411 -10.812 -44.111 1.00 76.62 100 ARG A CA 1
ATOM 839 C C . ARG A 1 100 ? 34.385 -9.807 -44.721 1.00 76.62 100 ARG A C 1
ATOM 841 O O . ARG A 1 100 ? 34.917 -10.073 -45.796 1.00 76.62 100 ARG A O 1
ATOM 848 N N . ALA A 1 101 ? 34.596 -8.664 -44.071 1.00 77.00 101 ALA A N 1
ATOM 849 C CA . ALA A 1 101 ? 35.560 -7.655 -44.500 1.00 77.00 101 ALA A CA 1
ATOM 850 C C . ALA A 1 101 ? 37.019 -8.062 -44.216 1.00 77.00 101 ALA A C 1
ATOM 852 O O . ALA A 1 101 ? 37.925 -7.433 -44.760 1.00 77.00 101 ALA A O 1
ATOM 853 N N . GLY A 1 102 ? 37.243 -9.139 -43.452 1.00 57.69 102 GLY A N 1
ATOM 854 C CA . GLY A 1 102 ? 38.560 -9.701 -43.174 1.00 57.69 102 GLY A CA 1
ATOM 855 C C . GLY A 1 102 ? 39.310 -8.921 -42.096 1.00 57.69 102 GLY A C 1
ATOM 856 O O . GLY A 1 102 ? 39.527 -7.719 -42.210 1.00 57.69 102 GLY A O 1
ATOM 857 N N . SER A 1 103 ? 39.730 -9.634 -41.051 1.00 54.69 103 SER A N 1
ATOM 858 C CA . SER A 1 103 ? 40.568 -9.132 -39.959 1.00 54.69 103 SER A CA 1
ATOM 859 C C . SER A 1 103 ? 41.804 -8.370 -40.479 1.00 54.69 103 SER A C 1
ATOM 861 O O . SER A 1 103 ? 42.682 -8.991 -41.087 1.00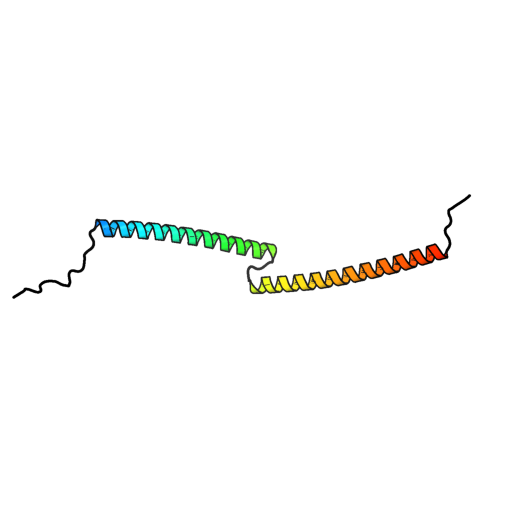 54.69 103 SER A O 1
ATOM 863 N N . PRO A 1 104 ? 41.940 -7.050 -40.240 1.00 53.03 104 PRO A N 1
ATOM 864 C CA . PRO A 1 104 ? 43.190 -6.343 -40.452 1.00 53.03 104 PRO A CA 1
ATOM 865 C C . PRO A 1 104 ? 44.001 -6.408 -39.153 1.00 53.03 104 PRO A C 1
ATOM 867 O O . PRO A 1 104 ? 44.060 -5.432 -38.407 1.00 53.03 104 PRO A O 1
ATOM 870 N N . GLY A 1 105 ? 44.608 -7.556 -38.844 1.00 55.75 105 GLY A N 1
ATOM 871 C CA . GLY A 1 105 ? 45.500 -7.607 -37.686 1.00 55.75 105 GLY A CA 1
ATOM 872 C C . GLY A 1 105 ? 45.929 -8.977 -37.190 1.00 55.75 105 GLY A C 1
ATOM 873 O O . GLY A 1 105 ? 45.580 -9.322 -36.075 1.00 55.75 105 GLY A O 1
ATOM 874 N N . GLU A 1 106 ? 46.765 -9.686 -37.947 1.00 43.09 106 GLU A N 1
ATOM 875 C CA . GLU A 1 106 ? 47.868 -10.476 -37.373 1.00 43.09 106 GLU A CA 1
ATOM 876 C C . GLU A 1 106 ? 49.056 -10.449 -38.357 1.00 43.09 106 GLU A C 1
ATOM 878 O O . GLU A 1 106 ? 48.996 -11.090 -39.409 1.00 43.09 106 GLU A O 1
ATOM 883 N N . PRO A 1 107 ? 50.125 -9.672 -38.089 1.00 51.94 107 PRO A N 1
ATOM 884 C CA . PRO A 1 107 ? 51.398 -9.830 -38.783 1.00 51.94 107 PRO A CA 1
ATOM 885 C C . PRO A 1 107 ? 52.220 -10.966 -38.150 1.00 51.94 107 PRO A C 1
ATOM 887 O O . PRO A 1 107 ? 52.341 -11.041 -36.926 1.00 51.94 107 PRO A O 1
ATOM 890 N N . SER A 1 108 ? 52.772 -11.832 -39.009 1.00 49.88 108 SER A N 1
ATOM 891 C CA . SER A 1 108 ? 53.864 -12.768 -38.687 1.00 49.88 108 SER A CA 1
ATOM 892 C C . SER A 1 108 ? 55.160 -12.050 -38.320 1.00 49.88 108 SER A C 1
ATOM 894 O O . SER A 1 108 ? 55.381 -10.934 -38.847 1.00 49.88 108 SER A O 1
#

Organism: NCBI:txid2527983

Sequence (108 aa):
MKRASDKTGESRQSIEVLQQRYQSLDRRRIQAETNLENARKELERLQREAREKYGTDDIAQLRSKLEQMKSDNEDKRRSYQSDLDRIESELTDIETRYERAGSPGEPS

Secondary structure (DSSP, 8-state):
------S-------HHHHHHHHHHHHHHHHHHHHHHHHHHHHHHHHHHHHHHHHS---HHHHHHHHHHHHHHHHHHHHHHHHHHHHHHHHHHHHHHHHHHH-------

pLDDT: mean 78.61, std 15.09, range [38.84, 96.38]

Radius of gyration: 39.17 Å; chains: 1; bounding box: 100×44×100 Å